Protein AF-A0A7J5XL29-F1 (afdb_monomer_lite)

Radius of gyration: 59.13 Å; chains: 1; bounding box: 117×26×161 Å

Organism: Dissostichus mawsoni (NCBI:txid36200)

pLDDT: mean 88.19, std 14.46, range [49.06, 98.5]

Foldseek 3Di:
DDPPVVVVVVVVVVVVVVVVVVVVVVVVVVVVVVVVVVVVVVVVVVVVVVVCVVVVVVVVVVVVVVVVVVVVVVVVVVVVVVVVVVVVVVVVVVVVVVVVVVVVVVVVCVVCVPPDDDPDDDPCPCVPPPPVVVVVVCCVVVPDD

Sequence (145 aa):
MPPILQKAVQASESEAKATSKSSVDASLLKAFREIVKEVIQEENNGLRAEIKQAICPLRIALDECHDKLRSHEEGLNSFDARLQAMETRYANLNSDYKKLQEKTDDLENRGRRCNLRIIVVPEGLEKGNPTQFIAGLLHDVLGGS

Secondary structure (DSSP, 8-state):
--SHHHHHHHHHHHHHHHHHHHHHHHHHHHHHHHHHHHHHHHHHHHHHHHHHHHHHHHHHHHHHHHHHHHHHHHHHHHHHHHHHHHHHHHHHHHHHHHHHHHHHHHHHHHHHTT------PPTTTTTT-HHHHHHHHHHHHHT--

InterPro domains:
  IPR004244 Transposase, L1 [PTHR11505] (20-134)

Structure (mmCIF, N/CA/C/O backbone):
data_AF-A0A7J5XL29-F1
#
_entry.id   AF-A0A7J5XL29-F1
#
loop_
_atom_site.group_PDB
_atom_site.id
_atom_site.type_symbol
_atom_site.label_atom_id
_atom_site.label_alt_id
_atom_site.label_comp_id
_atom_site.label_asym_id
_atom_site.label_entity_id
_atom_site.label_seq_id
_atom_site.pdbx_PDB_ins_code
_atom_site.Cartn_x
_atom_site.Cartn_y
_atom_site.Cartn_z
_atom_site.occupancy
_atom_site.B_iso_or_equiv
_atom_site.auth_seq_id
_atom_site.auth_comp_id
_atom_site.auth_asym_id
_atom_site.auth_atom_id
_atom_site.pdbx_PDB_model_num
ATOM 1 N N . MET A 1 1 ? 67.082 -9.480 -102.302 1.00 49.06 1 MET A N 1
ATOM 2 C CA . MET A 1 1 ? 67.099 -8.646 -101.074 1.00 49.06 1 MET A CA 1
ATOM 3 C C . MET A 1 1 ? 65.912 -9.037 -100.196 1.00 49.06 1 MET A C 1
ATOM 5 O O . MET A 1 1 ? 64.904 -9.428 -100.769 1.00 49.06 1 MET A O 1
ATOM 9 N N . PRO A 1 2 ? 66.050 -9.086 -98.858 1.00 51.19 2 PRO A N 1
ATOM 10 C CA . PRO A 1 2 ? 65.581 -10.246 -98.096 1.00 51.19 2 PRO A CA 1
ATOM 11 C C . PRO A 1 2 ? 64.252 -10.045 -97.324 1.00 51.19 2 PRO A C 1
ATOM 13 O O . PRO A 1 2 ? 64.064 -9.001 -96.707 1.00 51.19 2 PRO A O 1
ATOM 16 N N . PRO A 1 3 ? 63.390 -11.080 -97.240 1.00 57.09 3 PRO A N 1
ATOM 17 C CA . PRO A 1 3 ? 62.137 -11.093 -96.463 1.00 57.09 3 PRO A CA 1
ATOM 18 C C . PRO A 1 3 ? 62.302 -11.419 -94.957 1.00 57.09 3 PRO A C 1
ATOM 20 O O . PRO A 1 3 ? 61.319 -11.507 -94.225 1.00 57.09 3 PRO A O 1
ATOM 23 N N . ILE A 1 4 ? 63.533 -11.612 -94.469 1.00 58.41 4 ILE A N 1
ATOM 24 C CA . ILE A 1 4 ? 63.817 -12.070 -93.091 1.00 58.41 4 ILE A CA 1
ATOM 25 C C . ILE A 1 4 ? 63.731 -10.919 -92.075 1.00 58.41 4 ILE A C 1
ATOM 27 O O . ILE A 1 4 ? 63.244 -11.108 -90.962 1.00 58.41 4 ILE A O 1
ATOM 31 N N . LEU A 1 5 ? 64.132 -9.707 -92.472 1.00 57.72 5 LEU A N 1
ATOM 32 C CA . LEU A 1 5 ? 64.112 -8.535 -91.588 1.00 57.72 5 LEU A CA 1
ATOM 33 C C . LEU A 1 5 ? 62.685 -8.063 -91.270 1.00 57.72 5 LEU A C 1
ATOM 35 O O . LEU A 1 5 ? 62.422 -7.600 -90.167 1.00 57.72 5 LEU A O 1
ATOM 39 N N . GLN A 1 6 ? 61.736 -8.253 -92.188 1.00 57.94 6 GLN A N 1
ATOM 40 C CA . GLN A 1 6 ? 60.349 -7.822 -91.994 1.00 57.94 6 GLN A CA 1
ATOM 41 C C . GLN A 1 6 ? 59.579 -8.733 -91.019 1.00 57.94 6 GLN A C 1
ATOM 43 O O . GLN A 1 6 ? 58.716 -8.263 -90.281 1.00 57.94 6 GLN A O 1
ATOM 48 N N . LYS A 1 7 ? 59.943 -10.022 -90.946 1.00 58.47 7 LYS A N 1
ATOM 49 C CA . LYS A 1 7 ? 59.321 -11.000 -90.038 1.00 58.47 7 LYS A CA 1
ATOM 50 C C . LYS A 1 7 ? 59.784 -10.834 -88.583 1.00 58.47 7 LYS A C 1
ATOM 52 O O . LYS A 1 7 ? 58.994 -11.047 -87.669 1.00 58.47 7 LYS A O 1
ATOM 57 N N . ALA A 1 8 ? 61.033 -10.412 -88.369 1.00 59.97 8 ALA A N 1
ATOM 58 C CA . ALA A 1 8 ? 61.586 -10.151 -87.037 1.00 59.97 8 ALA A CA 1
ATOM 59 C C . ALA A 1 8 ? 61.003 -8.878 -86.395 1.00 59.97 8 ALA A C 1
ATOM 61 O O . ALA A 1 8 ? 60.669 -8.883 -85.213 1.00 59.97 8 ALA A O 1
ATOM 62 N N . VAL A 1 9 ? 60.802 -7.817 -87.187 1.00 60.12 9 VAL A N 1
ATOM 63 C CA . VAL A 1 9 ? 60.168 -6.573 -86.718 1.00 60.12 9 VAL A CA 1
ATOM 64 C C . VAL A 1 9 ? 58.706 -6.821 -86.334 1.00 60.12 9 VAL A C 1
ATOM 66 O O . VAL A 1 9 ? 58.301 -6.462 -85.232 1.00 60.12 9 VAL A O 1
ATOM 69 N N . GLN A 1 10 ? 57.945 -7.551 -87.158 1.00 59.25 10 GLN A N 1
ATOM 70 C CA . GLN A 1 10 ? 56.554 -7.905 -86.842 1.00 59.25 10 GLN A CA 1
ATOM 71 C C . GLN A 1 10 ? 56.421 -8.819 -85.611 1.00 59.25 10 GLN A C 1
ATOM 73 O O . GLN A 1 10 ? 55.479 -8.658 -84.835 1.00 59.25 10 GLN A O 1
ATOM 78 N N . ALA A 1 11 ? 57.364 -9.744 -85.392 1.00 59.16 11 ALA A N 1
ATOM 79 C CA . ALA A 1 11 ? 57.395 -10.572 -84.186 1.00 59.16 11 ALA A CA 1
ATOM 80 C C . ALA A 1 11 ? 57.648 -9.723 -82.925 1.00 59.16 11 ALA A C 1
ATOM 82 O O . ALA A 1 11 ? 56.879 -9.816 -81.968 1.00 59.16 11 ALA A O 1
ATOM 83 N N . SER A 1 12 ? 58.631 -8.816 -82.963 1.00 60.28 12 SER A N 1
ATOM 84 C CA . SER A 1 12 ? 58.939 -7.915 -81.840 1.00 60.28 12 SER A CA 1
ATOM 85 C C . SER A 1 12 ? 57.818 -6.911 -81.529 1.00 60.28 12 SER A C 1
ATOM 87 O O . SER A 1 12 ? 57.519 -6.658 -80.363 1.00 60.28 12 SER A O 1
ATOM 89 N N . GLU A 1 13 ? 57.123 -6.395 -82.549 1.00 57.28 13 GLU A N 1
ATOM 90 C CA . GLU A 1 13 ? 55.942 -5.542 -82.370 1.00 57.28 13 GLU A CA 1
ATOM 91 C C . GLU A 1 13 ? 54.757 -6.326 -81.796 1.00 57.28 13 GLU A C 1
ATOM 93 O O . GLU A 1 13 ? 54.011 -5.796 -80.974 1.00 57.28 13 GLU A O 1
ATOM 98 N N . SER A 1 14 ? 54.587 -7.597 -82.178 1.00 57.69 14 SER A N 1
ATOM 99 C CA . SER A 1 14 ? 53.533 -8.456 -81.632 1.00 57.69 14 SER A CA 1
ATOM 100 C C . SER A 1 14 ? 53.776 -8.828 -80.165 1.00 57.69 14 SER A C 1
ATOM 102 O O . SER A 1 14 ? 52.833 -8.797 -79.376 1.00 57.69 14 SER A O 1
ATOM 104 N N . GLU A 1 15 ? 55.028 -9.069 -79.765 1.00 56.94 15 GLU A N 1
ATOM 105 C CA . GLU A 1 15 ? 55.419 -9.338 -78.375 1.00 56.94 15 GLU A CA 1
ATOM 106 C C . GLU A 1 15 ? 55.343 -8.077 -77.502 1.00 56.94 15 GLU A C 1
ATOM 108 O O . GLU A 1 15 ? 54.776 -8.123 -76.411 1.00 56.94 15 GLU A O 1
ATOM 113 N N . ALA A 1 16 ? 55.795 -6.914 -77.984 1.00 58.53 16 ALA A N 1
ATOM 114 C CA . ALA A 1 16 ? 55.645 -5.635 -77.278 1.00 58.53 16 ALA A CA 1
ATOM 115 C C . ALA A 1 16 ? 54.168 -5.200 -77.146 1.00 58.53 16 ALA A C 1
ATOM 117 O O . ALA A 1 16 ? 53.747 -4.653 -76.120 1.00 58.53 16 ALA A O 1
ATOM 118 N N . LYS A 1 17 ? 53.337 -5.497 -78.151 1.00 55.69 17 LYS A N 1
ATOM 119 C CA . LYS A 1 17 ? 51.888 -5.259 -78.119 1.00 55.69 17 LYS A CA 1
ATOM 120 C C . LYS A 1 17 ? 51.152 -6.270 -77.235 1.00 55.69 17 LYS A C 1
ATOM 122 O O . LYS A 1 17 ? 50.177 -5.895 -76.599 1.00 55.69 17 LYS A O 1
ATOM 127 N N . ALA A 1 18 ? 51.619 -7.515 -77.131 1.00 58.41 18 ALA A N 1
ATOM 128 C CA . ALA A 1 18 ? 51.064 -8.516 -76.214 1.00 58.41 18 ALA A CA 1
ATOM 129 C C . ALA A 1 18 ? 51.441 -8.238 -74.747 1.00 58.41 18 ALA A C 1
ATOM 131 O O . ALA A 1 18 ? 50.595 -8.357 -73.864 1.00 58.41 18 ALA A O 1
ATOM 132 N N . THR A 1 19 ? 52.675 -7.793 -74.498 1.00 58.81 19 THR A N 1
ATOM 133 C CA . THR A 1 19 ? 53.192 -7.467 -73.156 1.00 58.81 19 THR A CA 1
ATOM 134 C C . THR A 1 19 ? 52.616 -6.153 -72.617 1.00 58.81 19 THR A C 1
ATOM 136 O O . THR A 1 19 ? 52.335 -6.038 -71.426 1.00 58.81 19 THR A O 1
ATOM 139 N N . SER A 1 20 ? 52.364 -5.163 -73.483 1.00 58.97 20 SER A N 1
ATOM 140 C CA . SER A 1 20 ? 51.640 -3.942 -73.092 1.00 58.97 20 SER A CA 1
ATOM 141 C C . SER A 1 20 ? 50.143 -4.188 -72.884 1.00 58.97 20 SER A C 1
ATOM 143 O O . SER A 1 20 ? 49.545 -3.602 -71.989 1.00 58.97 20 SER A O 1
ATOM 145 N N . LYS A 1 21 ? 49.525 -5.098 -73.646 1.00 60.34 21 LYS A N 1
ATOM 146 C CA . LYS A 1 21 ? 48.103 -5.438 -73.492 1.00 60.34 21 LYS A CA 1
ATOM 147 C C . LYS A 1 21 ? 47.826 -6.287 -72.243 1.00 60.34 21 LYS A C 1
ATOM 149 O O . LYS A 1 21 ? 46.811 -6.058 -71.599 1.00 60.34 21 LYS A O 1
ATOM 154 N N . SER A 1 22 ? 48.728 -7.194 -71.853 1.00 64.44 22 SER A N 1
ATOM 155 C CA . SER A 1 22 ? 48.605 -7.976 -70.609 1.00 64.44 22 SER A CA 1
ATOM 156 C C . SER A 1 22 ? 48.893 -7.160 -69.341 1.00 64.44 22 SER A C 1
ATOM 158 O O . SER A 1 22 ? 48.260 -7.386 -68.310 1.00 64.44 22 SER A O 1
ATOM 160 N N . SER A 1 23 ? 49.800 -6.175 -69.402 1.00 66.62 23 SER A N 1
ATOM 161 C CA . SER A 1 23 ? 50.071 -5.283 -68.265 1.00 66.62 23 SER A CA 1
ATOM 162 C C . SER A 1 23 ? 48.935 -4.284 -68.022 1.00 66.62 23 SER A C 1
ATOM 164 O O . SER A 1 23 ? 48.606 -3.996 -66.869 1.00 66.62 23 SER A O 1
ATOM 166 N N . VAL A 1 24 ? 48.283 -3.812 -69.090 1.00 72.62 24 VAL A N 1
ATOM 167 C CA . VAL A 1 24 ? 47.071 -2.985 -69.007 1.00 72.62 24 VAL A CA 1
ATOM 168 C C . VAL A 1 24 ? 45.914 -3.777 -68.393 1.00 72.62 24 VAL A C 1
ATOM 170 O O . VAL A 1 24 ? 45.216 -3.243 -67.535 1.00 72.62 24 VAL A O 1
ATOM 173 N N . ASP A 1 25 ? 45.762 -5.058 -68.739 1.00 79.69 25 ASP A N 1
ATOM 174 C CA . ASP A 1 25 ? 44.723 -5.938 -68.183 1.00 79.69 25 ASP A CA 1
ATOM 175 C C . ASP A 1 25 ? 44.949 -6.224 -66.683 1.00 79.69 25 ASP A C 1
ATOM 177 O O . ASP A 1 25 ? 44.034 -6.134 -65.864 1.00 79.69 25 ASP A O 1
ATOM 181 N N . ALA A 1 26 ? 46.205 -6.449 -66.276 1.00 84.19 26 ALA A N 1
ATOM 182 C CA . ALA A 1 26 ? 46.575 -6.602 -64.867 1.00 84.19 26 ALA A CA 1
ATOM 183 C C . ALA A 1 26 ? 46.371 -5.311 -64.049 1.00 84.19 26 ALA A C 1
ATOM 185 O O . ALA A 1 26 ? 45.931 -5.362 -62.897 1.00 84.19 26 ALA A O 1
ATOM 186 N N . SER A 1 27 ? 46.670 -4.149 -64.639 1.00 86.12 27 SER A N 1
ATOM 187 C CA . SER A 1 27 ? 46.444 -2.841 -64.014 1.00 86.12 27 SER A CA 1
ATOM 188 C C . SER A 1 27 ? 44.949 -2.542 -63.856 1.00 86.12 27 SER A C 1
ATOM 190 O O . SER A 1 27 ? 44.515 -2.100 -62.792 1.00 86.12 27 SER A O 1
ATOM 192 N N . LEU A 1 28 ? 44.142 -2.876 -64.868 1.00 88.69 28 LEU A N 1
ATOM 193 C CA . LEU A 1 28 ? 42.688 -2.733 -64.838 1.00 88.69 28 LEU A CA 1
ATOM 194 C C . LEU A 1 28 ? 42.045 -3.633 -63.774 1.00 88.69 28 LEU A C 1
ATOM 196 O O . LEU A 1 28 ? 41.220 -3.166 -62.991 1.00 88.69 28 LEU A O 1
ATOM 200 N N . LEU A 1 29 ? 42.469 -4.898 -63.676 1.00 89.25 29 LEU A N 1
ATOM 201 C CA . LEU A 1 29 ? 42.014 -5.821 -62.629 1.00 89.25 29 LEU A CA 1
ATOM 202 C C . LEU A 1 29 ? 42.402 -5.350 -61.223 1.00 89.25 29 LEU A C 1
ATOM 204 O O . LEU A 1 29 ? 41.642 -5.534 -60.269 1.00 89.25 29 LEU A O 1
ATOM 208 N N . LYS A 1 30 ? 43.579 -4.733 -61.076 1.00 91.19 30 LYS A N 1
ATOM 209 C CA . LYS A 1 30 ? 44.008 -4.136 -59.809 1.00 91.19 30 LYS A CA 1
ATOM 210 C C . LYS A 1 30 ? 43.149 -2.923 -59.446 1.00 91.19 30 LYS A C 1
ATOM 212 O O . LYS A 1 30 ? 42.701 -2.842 -58.308 1.00 91.19 30 LYS A O 1
ATOM 217 N N . ALA A 1 31 ? 42.871 -2.034 -60.397 1.00 92.06 31 ALA A N 1
ATOM 218 C CA . ALA A 1 31 ? 41.994 -0.884 -60.183 1.00 92.06 31 ALA A CA 1
ATOM 219 C C . ALA A 1 31 ? 40.565 -1.319 -59.815 1.00 92.06 31 ALA A C 1
ATOM 221 O O . ALA A 1 31 ? 40.002 -0.817 -58.849 1.00 92.06 31 ALA A O 1
ATOM 222 N N . PHE A 1 32 ? 40.015 -2.318 -60.514 1.00 93.56 32 PHE A N 1
ATOM 223 C CA . PHE A 1 32 ? 38.701 -2.880 -60.198 1.00 93.56 32 PHE A CA 1
ATOM 224 C C . PHE A 1 32 ? 38.654 -3.484 -58.788 1.00 93.56 32 PHE A C 1
ATOM 226 O O . PHE A 1 32 ? 37.703 -3.251 -58.048 1.00 93.56 32 PHE A O 1
ATOM 233 N N . ARG A 1 33 ? 39.701 -4.214 -58.378 1.00 94.94 33 ARG A N 1
ATOM 234 C CA . ARG A 1 33 ? 39.819 -4.757 -57.017 1.00 94.94 33 ARG A CA 1
ATOM 235 C C . ARG A 1 33 ? 39.799 -3.660 -55.954 1.00 94.94 33 ARG A C 1
ATOM 237 O O . ARG A 1 33 ? 39.129 -3.840 -54.941 1.00 94.94 33 ARG A O 1
ATOM 244 N N . GLU A 1 34 ? 40.541 -2.574 -56.160 1.00 94.69 34 GLU A N 1
ATOM 245 C CA . GLU A 1 34 ? 40.568 -1.464 -55.200 1.00 94.69 34 GLU A CA 1
ATOM 246 C C . GLU A 1 34 ? 39.210 -0.759 -55.127 1.00 94.69 34 GLU A C 1
ATOM 248 O O . GLU A 1 34 ? 38.711 -0.564 -54.026 1.00 94.69 34 GLU A O 1
ATOM 253 N N . ILE A 1 35 ? 38.551 -0.509 -56.264 1.00 95.81 35 ILE A N 1
ATOM 254 C CA . ILE A 1 35 ? 37.198 0.077 -56.298 1.00 95.81 35 ILE A CA 1
ATOM 255 C C . ILE A 1 35 ? 36.194 -0.813 -55.557 1.00 95.81 35 ILE A C 1
ATOM 257 O O . ILE A 1 35 ? 35.446 -0.336 -54.712 1.00 95.81 35 ILE A O 1
ATOM 261 N N . VAL A 1 36 ? 36.186 -2.124 -55.823 1.00 96.19 36 VAL A N 1
ATOM 262 C CA . VAL A 1 36 ? 35.281 -3.061 -55.133 1.00 96.19 36 VAL A CA 1
ATOM 263 C C . VAL A 1 36 ? 35.547 -3.074 -53.629 1.00 96.19 36 VAL A C 1
ATOM 265 O O . VAL A 1 36 ? 34.612 -3.111 -52.832 1.00 96.19 36 VAL A O 1
ATOM 268 N N . LYS A 1 37 ? 36.818 -3.034 -53.222 1.00 96.44 37 LYS A N 1
ATOM 269 C CA . LYS A 1 37 ? 37.198 -2.986 -51.810 1.00 96.44 37 LYS A CA 1
ATOM 270 C C . LYS A 1 37 ? 36.741 -1.686 -51.147 1.00 96.44 37 LYS A C 1
ATOM 272 O O . LYS A 1 37 ? 36.254 -1.746 -50.022 1.00 96.44 37 LYS A O 1
ATOM 277 N N . GLU A 1 38 ? 36.886 -0.557 -51.829 1.00 96.44 38 GLU A N 1
ATOM 278 C CA . GLU A 1 38 ? 36.456 0.758 -51.354 1.00 96.44 38 GLU A CA 1
ATOM 279 C C . GLU A 1 38 ? 34.935 0.811 -51.181 1.00 96.44 38 GLU A C 1
ATOM 281 O O . GLU A 1 38 ? 34.468 1.093 -50.081 1.00 96.44 38 GLU A O 1
ATOM 286 N N . VAL A 1 39 ? 34.170 0.384 -52.192 1.00 96.62 39 VAL A N 1
ATOM 287 C CA . VAL A 1 39 ? 32.699 0.319 -52.127 1.00 96.62 39 VAL A CA 1
ATOM 288 C C . VAL A 1 39 ? 32.231 -0.595 -50.991 1.00 96.62 39 VAL A C 1
ATOM 290 O O . VAL A 1 39 ? 31.376 -0.216 -50.198 1.00 96.62 39 VAL A O 1
ATOM 293 N N . ILE A 1 40 ? 32.821 -1.787 -50.841 1.00 96.62 40 ILE A N 1
ATOM 294 C CA . ILE A 1 40 ? 32.473 -2.698 -49.738 1.00 96.62 40 ILE A CA 1
ATOM 295 C C . ILE A 1 40 ? 32.791 -2.064 -48.377 1.00 96.62 40 ILE A C 1
ATOM 297 O O . ILE A 1 40 ? 32.057 -2.278 -47.411 1.00 96.62 40 ILE A O 1
ATOM 301 N N . GLN A 1 41 ? 33.896 -1.327 -48.252 1.00 96.62 41 GLN A N 1
ATOM 302 C CA . GLN A 1 41 ? 34.247 -0.651 -47.002 1.00 96.62 41 GLN A CA 1
ATOM 303 C C . GLN A 1 41 ? 33.287 0.495 -46.687 1.00 96.62 41 GLN A C 1
ATOM 305 O O . GLN A 1 41 ? 32.881 0.628 -45.532 1.00 96.62 41 GLN A O 1
ATOM 310 N N . GLU A 1 42 ? 32.909 1.281 -47.689 1.00 96.75 42 GLU A N 1
ATOM 311 C CA . GLU A 1 42 ? 31.955 2.377 -47.558 1.00 96.75 42 GLU A CA 1
ATOM 312 C C . GLU A 1 42 ? 30.580 1.863 -47.118 1.00 96.75 42 GLU A C 1
ATOM 314 O O . GLU A 1 42 ? 30.091 2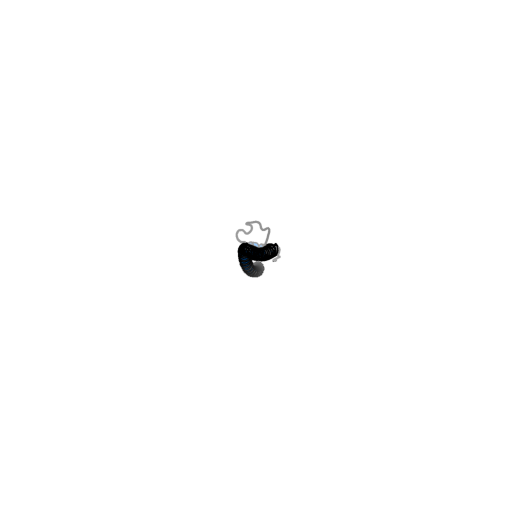.270 -46.064 1.00 96.75 42 GLU A O 1
ATOM 319 N N . GLU A 1 43 ? 30.031 0.871 -47.822 1.00 96.75 43 GLU A N 1
ATOM 320 C CA . GLU A 1 43 ? 28.749 0.236 -47.488 1.00 96.75 43 GLU A CA 1
ATOM 321 C C . GLU A 1 43 ? 28.764 -0.382 -46.081 1.00 96.75 43 GLU A C 1
ATOM 323 O O . GLU A 1 43 ? 27.860 -0.160 -45.276 1.00 96.75 43 GLU A O 1
ATOM 328 N N . ASN A 1 44 ? 29.830 -1.105 -45.711 1.00 97.06 44 ASN A N 1
ATOM 329 C CA . ASN A 1 44 ? 29.951 -1.668 -44.361 1.00 97.06 44 ASN A CA 1
ATOM 330 C C . ASN A 1 44 ? 30.008 -0.589 -43.272 1.00 97.06 44 ASN A C 1
ATOM 332 O O . ASN A 1 44 ? 29.483 -0.788 -42.173 1.00 97.06 44 ASN A O 1
ATOM 336 N N . ASN A 1 45 ? 30.674 0.533 -43.539 1.00 96.69 45 ASN A N 1
ATOM 337 C CA . ASN A 1 45 ? 30.726 1.653 -42.606 1.00 96.69 45 ASN A CA 1
ATOM 338 C C . ASN A 1 45 ? 29.365 2.355 -42.502 1.00 96.69 45 ASN A C 1
ATOM 340 O O . ASN A 1 45 ? 28.960 2.681 -41.384 1.00 96.69 45 ASN A O 1
ATOM 344 N N . GLY A 1 46 ? 28.648 2.507 -43.619 1.00 97.50 46 GLY A N 1
ATOM 345 C CA . GLY A 1 46 ? 27.275 3.012 -43.670 1.00 97.50 46 GLY A CA 1
ATOM 346 C C . GLY A 1 46 ? 26.322 2.152 -42.842 1.00 97.50 46 GLY A C 1
ATOM 347 O O . GLY A 1 46 ? 25.730 2.639 -41.880 1.00 97.50 46 GLY A O 1
ATOM 348 N N . LEU A 1 47 ? 26.290 0.841 -43.097 1.00 96.75 47 LEU A N 1
ATOM 349 C CA . LEU A 1 47 ? 25.477 -0.113 -42.333 1.00 96.75 47 LEU A CA 1
ATOM 350 C C . LEU A 1 47 ? 25.802 -0.081 -40.833 1.00 96.75 47 LEU A C 1
ATOM 352 O O . LEU A 1 47 ? 24.908 -0.092 -39.989 1.00 96.75 47 LEU A O 1
ATOM 356 N N . ARG A 1 48 ? 27.087 -0.004 -40.464 1.00 96.75 48 ARG A N 1
ATOM 357 C CA . ARG A 1 48 ? 27.495 0.126 -39.054 1.00 96.75 48 ARG A CA 1
ATOM 358 C C . ARG A 1 48 ? 27.006 1.429 -38.428 1.00 96.75 48 ARG A C 1
ATOM 360 O O . ARG A 1 48 ? 26.681 1.429 -37.240 1.00 96.75 48 ARG A O 1
ATOM 367 N N . ALA A 1 49 ? 27.003 2.526 -39.179 1.00 96.69 49 ALA A N 1
ATOM 368 C CA . ALA A 1 49 ? 26.509 3.811 -38.706 1.00 96.69 49 ALA A CA 1
ATOM 369 C C . ALA A 1 49 ? 24.990 3.770 -38.496 1.00 96.69 49 ALA A C 1
ATOM 371 O O . ALA A 1 49 ? 24.532 4.138 -37.416 1.00 96.69 49 ALA A O 1
ATOM 372 N N . GLU A 1 50 ? 24.234 3.230 -39.453 1.00 96.75 50 GLU A N 1
ATOM 373 C CA . GLU A 1 50 ? 22.779 3.061 -39.350 1.00 96.75 50 GLU A CA 1
ATOM 374 C C . GLU A 1 50 ? 22.386 2.154 -38.181 1.00 96.75 50 GLU A C 1
ATOM 376 O O . GLU A 1 50 ? 21.527 2.509 -37.374 1.00 96.75 50 GLU A O 1
ATOM 381 N N . ILE A 1 51 ? 23.072 1.018 -38.011 1.00 97.12 51 ILE A N 1
ATOM 382 C CA . ILE A 1 51 ? 22.844 0.110 -36.879 1.00 97.12 51 ILE A CA 1
ATOM 383 C C . ILE A 1 51 ? 23.084 0.835 -35.551 1.00 97.12 51 ILE A C 1
ATOM 385 O O . ILE A 1 51 ? 22.276 0.724 -34.630 1.00 97.12 51 ILE A O 1
ATOM 389 N N . LYS A 1 52 ? 24.172 1.606 -35.430 1.00 96.00 52 LYS A N 1
ATOM 390 C CA . LYS A 1 52 ? 24.431 2.402 -34.220 1.00 96.00 52 LYS A CA 1
ATOM 391 C C . LYS A 1 52 ? 23.349 3.455 -34.003 1.00 96.00 52 LYS A C 1
ATOM 393 O O . LYS A 1 52 ? 22.887 3.614 -32.876 1.00 96.00 52 LYS A O 1
ATOM 398 N N . GLN A 1 53 ? 22.931 4.137 -35.065 1.00 96.56 53 GLN A N 1
ATOM 399 C CA . GLN A 1 53 ? 21.878 5.143 -35.013 1.00 96.56 53 GLN A CA 1
ATOM 400 C C . GLN A 1 53 ? 20.541 4.545 -34.560 1.00 96.56 53 GLN A C 1
ATOM 402 O O . GLN A 1 53 ? 19.830 5.194 -33.800 1.00 96.56 53 GLN A O 1
ATOM 407 N N . ALA A 1 54 ? 20.229 3.308 -34.953 1.00 96.56 54 ALA A N 1
ATOM 408 C CA . ALA A 1 54 ? 19.034 2.592 -34.515 1.00 96.56 54 ALA A CA 1
ATOM 409 C C . ALA A 1 54 ? 19.145 2.040 -33.078 1.00 96.56 54 ALA A C 1
ATOM 411 O O . ALA A 1 54 ? 18.172 2.071 -32.328 1.00 96.56 54 ALA A O 1
ATOM 412 N N . ILE A 1 55 ? 20.322 1.559 -32.658 1.00 97.38 55 ILE A N 1
ATOM 413 C CA . ILE A 1 55 ? 20.534 0.972 -31.321 1.00 97.38 55 ILE A CA 1
ATOM 414 C C . ILE A 1 55 ? 20.586 2.037 -30.219 1.00 97.38 55 ILE A C 1
ATOM 416 O O . ILE A 1 55 ? 20.078 1.802 -29.124 1.00 97.38 55 ILE A O 1
ATOM 420 N N . CYS A 1 56 ? 21.187 3.201 -30.479 1.00 96.25 56 CYS A N 1
ATOM 421 C CA . CYS A 1 56 ? 21.302 4.280 -29.493 1.00 96.25 56 CYS A CA 1
ATOM 422 C C . CYS A 1 56 ? 19.962 4.671 -28.831 1.00 96.25 56 CYS A C 1
ATOM 424 O O . CYS A 1 56 ? 19.900 4.638 -27.602 1.00 96.25 56 CYS A O 1
ATOM 426 N N . PRO A 1 57 ? 18.885 4.998 -29.572 1.00 96.44 57 PRO A N 1
ATOM 427 C CA . PRO A 1 57 ? 17.607 5.362 -28.963 1.00 96.44 57 PRO A CA 1
ATOM 428 C C . PRO A 1 57 ? 16.958 4.196 -28.212 1.00 96.44 57 PRO A C 1
ATOM 430 O O . PRO A 1 57 ? 16.360 4.419 -27.164 1.00 96.44 57 PRO A O 1
ATOM 433 N N . LEU A 1 58 ? 17.114 2.953 -28.686 1.00 97.31 58 LEU A N 1
ATOM 434 C CA . LEU A 1 58 ? 16.614 1.771 -27.974 1.00 97.31 58 LEU A CA 1
ATOM 435 C C . LEU A 1 58 ? 17.306 1.591 -26.622 1.00 97.31 58 LEU A C 1
ATOM 437 O O . LEU A 1 58 ? 16.651 1.270 -25.635 1.00 97.31 58 LEU A O 1
ATOM 441 N N . ARG A 1 59 ? 18.620 1.826 -26.567 1.00 97.50 59 ARG A N 1
ATOM 442 C CA . ARG A 1 59 ? 19.381 1.772 -25.319 1.00 97.50 59 ARG A CA 1
ATOM 443 C C . ARG A 1 59 ? 18.929 2.849 -24.338 1.00 97.50 59 ARG A C 1
ATOM 445 O O . ARG A 1 59 ? 18.693 2.531 -23.183 1.00 97.50 59 ARG A O 1
ATOM 452 N N . ILE A 1 60 ? 18.751 4.081 -24.813 1.00 97.31 60 ILE A N 1
ATOM 453 C CA . ILE A 1 60 ? 18.246 5.185 -23.986 1.00 97.31 60 ILE A CA 1
ATOM 454 C C . ILE A 1 60 ? 16.858 4.840 -23.434 1.00 97.31 60 ILE A C 1
ATOM 456 O O . ILE A 1 60 ? 16.635 4.940 -22.234 1.00 97.31 60 ILE A O 1
ATOM 460 N N . ALA A 1 61 ? 15.948 4.358 -24.285 1.00 97.62 61 ALA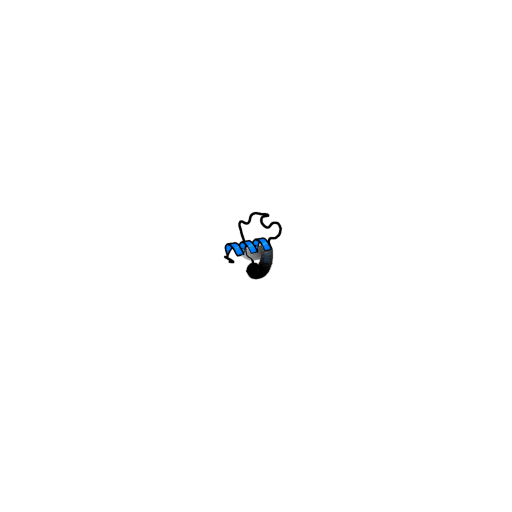 A N 1
ATOM 461 C CA . ALA A 1 61 ? 14.607 3.965 -23.859 1.00 97.62 61 ALA A CA 1
ATOM 462 C C . ALA A 1 61 ? 14.624 2.811 -22.839 1.00 97.62 61 ALA A C 1
ATOM 464 O O . ALA A 1 61 ? 13.798 2.780 -21.927 1.00 97.62 61 ALA A O 1
ATOM 465 N N . LEU A 1 62 ? 15.561 1.868 -22.975 1.00 98.06 62 LEU A N 1
ATOM 466 C CA . LEU A 1 62 ? 15.747 0.781 -22.016 1.00 98.06 62 LEU A CA 1
ATOM 467 C C . LEU A 1 62 ? 16.260 1.297 -20.668 1.00 98.06 62 LEU A C 1
ATOM 469 O O . LEU A 1 62 ? 15.717 0.910 -19.635 1.00 98.06 62 LEU A O 1
ATOM 473 N N . ASP A 1 63 ? 17.253 2.186 -20.679 1.00 98.06 63 ASP A N 1
ATOM 474 C CA . ASP A 1 63 ? 17.803 2.800 -19.467 1.00 98.06 63 ASP A CA 1
ATOM 475 C C . ASP A 1 63 ? 16.716 3.622 -18.739 1.00 98.06 63 ASP A C 1
ATOM 477 O O . ASP A 1 63 ? 16.507 3.455 -17.537 1.00 98.06 63 ASP A O 1
ATOM 481 N N . GLU A 1 64 ? 15.917 4.405 -19.473 1.00 98.25 64 GLU A N 1
ATOM 482 C CA . GLU A 1 64 ? 14.764 5.129 -18.918 1.00 98.25 64 GLU A CA 1
ATOM 483 C C . GLU A 1 64 ? 13.698 4.194 -18.328 1.00 98.25 64 GLU A C 1
ATOM 485 O O . GLU A 1 64 ? 13.087 4.501 -17.301 1.00 98.25 64 GLU A O 1
ATOM 490 N N . CYS A 1 65 ? 13.434 3.063 -18.986 1.00 98.00 65 CYS A N 1
ATOM 491 C CA . CYS A 1 65 ? 12.493 2.060 -18.494 1.00 98.00 65 CYS A CA 1
ATOM 492 C C . CYS A 1 65 ? 12.999 1.428 -17.191 1.00 98.00 65 CYS A C 1
ATOM 494 O O . CYS A 1 65 ? 12.235 1.295 -16.236 1.00 98.00 65 CYS A O 1
ATOM 496 N N . HIS A 1 66 ? 14.291 1.101 -17.126 1.00 98.19 66 HIS A N 1
ATOM 497 C CA . HIS A 1 66 ? 14.936 0.589 -15.919 1.00 98.19 66 HIS A CA 1
ATOM 498 C C . HIS A 1 66 ? 14.851 1.576 -14.752 1.00 98.19 66 HIS A C 1
ATOM 500 O O . HIS A 1 66 ? 14.517 1.170 -13.640 1.00 98.19 66 HIS A O 1
ATOM 506 N N . ASP A 1 67 ? 15.101 2.864 -14.987 1.00 98.25 67 ASP A N 1
ATOM 507 C CA . ASP A 1 67 ? 15.018 3.871 -13.928 1.00 98.25 67 ASP A CA 1
ATOM 508 C C . ASP A 1 67 ? 13.576 4.081 -13.441 1.00 98.25 67 ASP A C 1
ATOM 510 O O . ASP A 1 67 ? 13.334 4.170 -12.234 1.00 98.25 67 ASP A O 1
ATOM 514 N N . LYS A 1 68 ? 12.592 4.078 -14.353 1.00 98.12 68 LYS A N 1
ATOM 515 C CA . LYS A 1 68 ? 11.166 4.103 -13.982 1.00 98.12 68 LYS A CA 1
ATOM 516 C C . LYS A 1 68 ? 10.779 2.877 -13.163 1.00 98.12 68 LYS A C 1
ATOM 518 O O . LYS A 1 68 ? 10.084 3.019 -12.160 1.00 98.12 68 LYS A O 1
ATOM 523 N N . LEU A 1 69 ? 11.230 1.690 -13.566 1.00 98.25 69 LEU A N 1
ATOM 524 C CA . LEU A 1 69 ? 10.949 0.451 -12.846 1.00 98.25 69 LEU A CA 1
ATOM 525 C C . LEU A 1 69 ? 11.529 0.496 -11.430 1.00 98.25 69 LEU A C 1
ATOM 527 O O . LEU A 1 69 ? 10.793 0.248 -10.480 1.00 98.25 69 LEU A O 1
ATOM 531 N N . ARG A 1 70 ? 12.789 0.920 -11.276 1.00 98.38 70 ARG A N 1
ATOM 532 C CA . ARG A 1 70 ? 13.415 1.095 -9.958 1.00 98.38 70 ARG A CA 1
ATOM 533 C C . ARG A 1 70 ? 12.620 2.066 -9.082 1.00 98.38 70 ARG A C 1
ATOM 535 O O . ARG A 1 70 ? 12.337 1.764 -7.927 1.00 98.38 70 ARG A O 1
ATOM 542 N N . SER A 1 71 ? 12.204 3.206 -9.635 1.00 98.12 71 SER A N 1
ATOM 543 C CA . SER A 1 71 ? 11.388 4.181 -8.902 1.00 98.12 71 SER A CA 1
ATOM 544 C C . SER A 1 71 ? 10.034 3.600 -8.473 1.00 98.12 71 SER A C 1
ATOM 546 O O . SER A 1 71 ? 9.578 3.847 -7.354 1.00 98.12 71 SER A O 1
ATOM 548 N N . HIS A 1 72 ? 9.399 2.793 -9.327 1.00 98.06 72 HIS A N 1
ATOM 549 C CA . HIS A 1 72 ? 8.166 2.093 -8.979 1.00 98.06 72 HIS A CA 1
ATOM 550 C C . HIS A 1 72 ? 8.376 1.045 -7.883 1.00 98.06 72 HIS A C 1
ATOM 552 O O . HIS A 1 72 ? 7.563 0.982 -6.964 1.00 98.06 72 HIS A O 1
ATOM 558 N N . GLU A 1 73 ? 9.451 0.261 -7.937 1.00 98.06 73 GLU A N 1
ATOM 559 C CA . GLU A 1 73 ? 9.798 -0.722 -6.903 1.00 98.06 73 GLU A CA 1
ATOM 560 C C . GLU A 1 73 ? 10.034 -0.050 -5.543 1.00 98.06 73 GLU A C 1
ATOM 562 O O . GLU A 1 73 ? 9.481 -0.475 -4.529 1.00 98.06 73 GLU A O 1
ATOM 567 N N . GLU A 1 74 ? 10.785 1.053 -5.513 1.00 98.00 74 GLU A N 1
ATOM 568 C CA . GLU A 1 74 ? 10.998 1.856 -4.304 1.00 98.00 74 GLU A CA 1
ATOM 569 C C . GLU A 1 74 ? 9.681 2.436 -3.764 1.00 98.00 74 GLU A C 1
ATOM 571 O O . GLU A 1 74 ? 9.410 2.379 -2.559 1.00 98.00 74 GLU A O 1
ATOM 576 N N . GLY A 1 75 ? 8.828 2.949 -4.656 1.00 98.25 75 GLY A N 1
ATOM 577 C CA . GLY A 1 75 ? 7.506 3.465 -4.307 1.00 98.25 75 GLY A CA 1
ATOM 578 C C . GLY A 1 75 ? 6.579 2.390 -3.735 1.00 98.25 75 GLY A C 1
ATOM 579 O O . GLY A 1 75 ? 5.895 2.639 -2.740 1.00 98.25 75 GLY A O 1
ATOM 580 N N . LEU A 1 76 ? 6.587 1.188 -4.316 1.00 98.25 76 LEU A N 1
ATOM 581 C CA . LEU A 1 76 ? 5.815 0.041 -3.837 1.00 98.25 76 LEU A CA 1
ATOM 582 C C . LEU A 1 76 ? 6.301 -0.426 -2.466 1.00 98.25 76 LEU A C 1
ATOM 584 O O . LEU A 1 76 ? 5.479 -0.599 -1.573 1.00 98.25 76 LEU A O 1
ATOM 588 N N . ASN A 1 77 ? 7.615 -0.533 -2.257 1.00 98.06 77 ASN A N 1
ATOM 589 C CA . ASN A 1 77 ? 8.183 -0.887 -0.953 1.00 98.06 77 ASN A CA 1
ATOM 590 C C . ASN A 1 77 ? 7.811 0.140 0.129 1.00 98.06 77 ASN A C 1
ATOM 592 O O . ASN A 1 77 ? 7.471 -0.219 1.257 1.00 98.06 77 ASN A O 1
ATOM 596 N N . SER A 1 78 ? 7.829 1.432 -0.212 1.00 98.12 78 SER A N 1
ATOM 597 C CA . SER A 1 78 ? 7.382 2.490 0.699 1.00 98.12 78 SER A CA 1
ATOM 598 C C . SER A 1 78 ? 5.888 2.381 1.021 1.00 98.12 78 SER A C 1
ATOM 600 O O . SER A 1 78 ? 5.481 2.563 2.173 1.00 98.12 78 SER A O 1
ATOM 602 N N . PHE A 1 79 ? 5.061 2.085 0.016 1.00 98.06 79 PHE A N 1
ATOM 603 C CA . PHE A 1 79 ? 3.627 1.895 0.198 1.00 98.06 79 PHE A CA 1
ATOM 604 C C . PHE A 1 79 ? 3.322 0.682 1.081 1.00 98.06 79 PHE A C 1
ATOM 606 O O . PHE A 1 79 ? 2.526 0.810 2.009 1.00 98.06 79 PHE A O 1
ATOM 613 N N . ASP A 1 80 ? 3.999 -0.441 0.854 1.00 98.25 80 ASP A N 1
ATOM 614 C CA . ASP A 1 80 ? 3.851 -1.669 1.636 1.00 98.25 80 ASP A CA 1
ATOM 615 C C . ASP A 1 80 ? 4.211 -1.448 3.114 1.00 98.25 80 ASP A C 1
ATOM 617 O O . ASP A 1 80 ? 3.412 -1.723 4.009 1.00 98.25 80 ASP A O 1
ATOM 621 N N . ALA A 1 81 ? 5.344 -0.791 3.387 1.00 98.00 81 ALA A N 1
ATOM 622 C CA . ALA A 1 81 ? 5.739 -0.435 4.752 1.00 98.00 81 ALA A CA 1
ATOM 623 C C . ALA A 1 81 ? 4.704 0.470 5.451 1.00 98.00 81 ALA A C 1
ATOM 625 O O . ALA A 1 81 ? 4.405 0.311 6.640 1.00 98.00 81 ALA A O 1
ATOM 626 N N . ARG A 1 82 ? 4.123 1.430 4.718 1.00 98.12 82 ARG A N 1
ATOM 627 C CA . ARG A 1 82 ? 3.059 2.300 5.243 1.00 98.12 82 ARG A CA 1
ATOM 628 C C . ARG A 1 82 ? 1.765 1.532 5.495 1.00 98.12 82 ARG A C 1
ATOM 630 O O . ARG A 1 82 ? 1.092 1.825 6.484 1.00 98.12 82 ARG A O 1
ATOM 637 N N . LEU A 1 83 ? 1.420 0.587 4.624 1.00 98.44 83 LEU A N 1
ATOM 638 C CA . LEU A 1 83 ? 0.242 -0.258 4.769 1.00 98.44 83 LEU A CA 1
ATOM 639 C C . LEU A 1 83 ? 0.372 -1.143 6.011 1.00 98.44 83 LEU A C 1
ATOM 641 O O . LEU A 1 83 ? -0.497 -1.093 6.876 1.00 98.44 83 LEU A O 1
ATOM 645 N N . GLN A 1 84 ? 1.510 -1.814 6.185 1.00 98.38 84 GLN A N 1
ATOM 646 C CA . GLN A 1 84 ? 1.792 -2.631 7.366 1.00 98.38 84 GLN A CA 1
ATOM 647 C C . GLN A 1 84 ? 1.721 -1.816 8.672 1.00 98.38 84 GLN A C 1
ATOM 649 O O . GLN A 1 84 ? 1.154 -2.254 9.681 1.00 98.38 84 GLN A O 1
ATOM 654 N N . ALA A 1 85 ? 2.257 -0.590 8.667 1.00 98.19 85 ALA A N 1
ATOM 655 C CA . ALA A 1 85 ? 2.156 0.314 9.810 1.00 98.19 85 ALA A CA 1
ATOM 656 C C . ALA A 1 85 ? 0.701 0.731 10.099 1.00 98.19 85 ALA A C 1
ATOM 658 O O . ALA A 1 85 ? 0.309 0.849 11.264 1.00 98.19 85 ALA A O 1
ATOM 659 N N . MET A 1 86 ? -0.103 0.954 9.057 1.00 98.31 86 MET A N 1
ATOM 660 C CA . MET A 1 86 ? -1.522 1.295 9.173 1.00 98.31 86 MET A CA 1
ATOM 661 C C . MET A 1 86 ? -2.332 0.122 9.731 1.00 98.31 86 MET A C 1
ATOM 663 O O . MET A 1 86 ? -3.070 0.311 10.698 1.00 98.31 86 MET A O 1
ATOM 667 N N . GLU A 1 87 ? -2.132 -1.087 9.210 1.00 98.44 87 GLU A N 1
ATOM 668 C CA . GLU A 1 87 ? -2.781 -2.310 9.691 1.00 98.44 87 GLU A CA 1
ATOM 669 C C . GLU A 1 87 ? -2.469 -2.569 11.166 1.00 98.44 87 GLU A C 1
ATOM 671 O O . GLU A 1 87 ? -3.371 -2.829 11.963 1.00 98.44 87 GLU A O 1
ATOM 676 N N . THR A 1 88 ? -1.206 -2.395 11.564 1.00 98.31 88 THR A N 1
ATOM 677 C CA . THR A 1 88 ? -0.786 -2.532 12.966 1.00 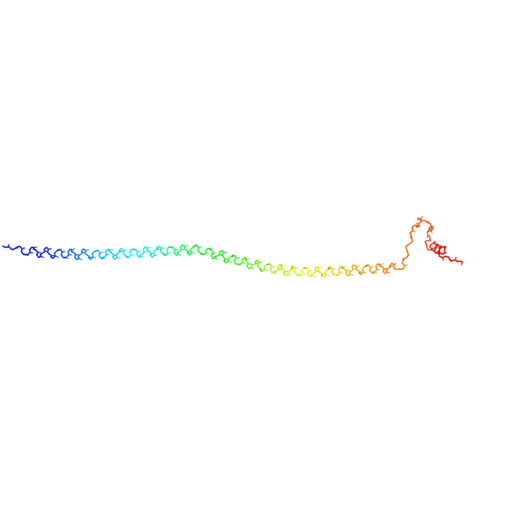98.31 88 THR A CA 1
ATOM 678 C C . THR A 1 88 ? -1.487 -1.509 13.863 1.00 98.31 88 THR A C 1
ATOM 680 O O . THR A 1 88 ? -1.997 -1.848 14.932 1.00 98.31 88 THR A O 1
ATOM 683 N N . ARG A 1 89 ? -1.559 -0.242 13.430 1.00 98.12 89 ARG A N 1
ATOM 684 C CA . ARG A 1 89 ? -2.278 0.808 14.170 1.00 98.12 89 ARG A CA 1
ATOM 685 C C . ARG A 1 89 ? -3.765 0.501 14.282 1.00 98.12 89 ARG A C 1
ATOM 687 O O . ARG A 1 89 ? -4.334 0.702 15.351 1.00 98.12 89 ARG A O 1
ATOM 694 N N . TYR A 1 90 ? -4.378 0.005 13.213 1.00 98.44 90 TYR A N 1
ATOM 695 C CA . TYR A 1 90 ? -5.783 -0.377 13.210 1.00 98.44 90 TYR A CA 1
ATOM 696 C C . TYR A 1 90 ? -6.052 -1.545 14.165 1.00 98.44 90 TYR A C 1
ATOM 698 O O . TYR A 1 90 ? -6.985 -1.478 14.962 1.00 98.44 90 TYR A O 1
ATOM 706 N N . ALA A 1 91 ? -5.205 -2.577 14.155 1.00 98.31 91 ALA A N 1
ATOM 707 C CA . ALA A 1 91 ? -5.316 -3.709 15.071 1.00 98.31 91 ALA A CA 1
ATOM 708 C C . ALA A 1 91 ? -5.225 -3.266 16.542 1.00 98.31 91 ALA A C 1
ATOM 710 O O . ALA A 1 91 ? -6.049 -3.677 17.365 1.00 98.31 91 ALA A O 1
ATOM 711 N N . ASN A 1 92 ? -4.281 -2.375 16.858 1.00 98.19 92 ASN A N 1
ATOM 712 C CA . ASN A 1 92 ? -4.137 -1.802 18.197 1.00 98.19 92 ASN A CA 1
ATOM 713 C C . ASN A 1 92 ? -5.366 -0.977 18.592 1.00 98.19 92 ASN A C 1
ATOM 715 O O . ASN A 1 92 ? -5.934 -1.194 19.660 1.00 98.19 92 ASN A O 1
ATOM 719 N N . LEU A 1 93 ? -5.826 -0.091 17.705 1.00 98.38 93 LEU A N 1
ATOM 720 C CA . LEU A 1 93 ? -6.995 0.748 17.958 1.00 98.38 93 LEU A CA 1
ATOM 721 C C . LEU A 1 93 ? -8.258 -0.090 18.182 1.00 98.38 93 LEU A C 1
ATOM 723 O O . LEU A 1 93 ? -9.033 0.195 19.088 1.00 98.38 93 LEU A O 1
ATOM 727 N N . ASN A 1 94 ? -8.449 -1.148 17.396 1.00 98.38 94 ASN A N 1
ATOM 728 C CA . ASN A 1 94 ? -9.572 -2.065 17.551 1.00 98.38 94 ASN A CA 1
ATOM 729 C C . ASN A 1 94 ? -9.504 -2.840 18.880 1.00 98.38 94 ASN A C 1
ATOM 731 O O . ASN A 1 94 ? -10.526 -3.047 19.531 1.00 98.38 94 ASN A O 1
ATOM 735 N N . SER A 1 95 ? -8.305 -3.248 19.305 1.00 98.25 95 SER A N 1
ATOM 736 C CA . SER A 1 95 ? -8.089 -3.873 20.616 1.00 98.25 95 SER A CA 1
ATOM 737 C C . SER A 1 95 ? -8.453 -2.921 21.756 1.00 98.25 95 SER A C 1
ATOM 739 O O . SER A 1 95 ? -9.196 -3.290 22.665 1.00 98.25 95 SER A O 1
ATOM 741 N N . ASP A 1 96 ? -7.990 -1.675 21.690 1.00 98.31 96 ASP A N 1
ATOM 742 C CA . ASP A 1 96 ? -8.262 -0.680 22.727 1.00 98.31 96 ASP A CA 1
ATOM 743 C C . ASP A 1 96 ? -9.730 -0.251 22.749 1.00 98.31 96 ASP A C 1
ATOM 745 O O . ASP A 1 96 ? -10.302 -0.089 23.827 1.00 98.31 96 ASP A O 1
ATOM 749 N N . TYR A 1 97 ? -10.369 -0.158 21.581 1.00 98.50 97 TYR A N 1
ATOM 750 C CA . TYR A 1 97 ? -11.806 0.068 21.471 1.00 98.50 97 TYR A CA 1
ATOM 751 C C . TYR A 1 97 ? -12.600 -1.019 22.204 1.00 98.50 97 TYR A C 1
ATOM 753 O O . TYR A 1 97 ? -13.449 -0.695 23.033 1.00 98.50 97 TYR A O 1
ATOM 761 N N . LYS A 1 98 ? -12.279 -2.300 21.975 1.00 98.38 98 LYS A N 1
ATOM 762 C CA . LYS A 1 98 ? -12.940 -3.419 22.665 1.00 98.38 98 LYS A CA 1
ATOM 763 C C . LYS A 1 98 ? -12.748 -3.361 24.178 1.00 98.38 98 LYS A C 1
ATOM 765 O O . LYS A 1 98 ? -13.723 -3.465 24.913 1.00 98.38 98 LYS A O 1
ATOM 770 N N . LYS A 1 99 ? -11.523 -3.110 24.653 1.00 98.31 99 LYS A N 1
ATOM 771 C CA . LYS A 1 99 ? -11.256 -2.947 26.095 1.00 98.31 99 LYS A CA 1
ATOM 772 C C . LYS A 1 99 ? -12.064 -1.801 26.698 1.00 98.31 99 LYS A C 1
ATOM 774 O O . LYS A 1 99 ? -12.542 -1.903 27.825 1.00 98.31 99 LYS A O 1
ATOM 779 N N . LEU A 1 100 ? -12.189 -0.686 25.976 1.00 98.38 100 LEU A N 1
ATOM 780 C CA . LEU A 1 100 ? -12.941 0.469 26.454 1.00 98.38 100 LEU A CA 1
ATOM 781 C C . LEU A 1 100 ? -14.444 0.177 26.496 1.00 98.38 100 LEU A C 1
ATOM 783 O O . LEU A 1 100 ? -15.110 0.577 27.452 1.00 98.38 100 LEU A O 1
ATOM 787 N N . GLN A 1 101 ? -14.953 -0.548 25.501 1.00 98.44 101 GLN A N 1
ATOM 788 C CA . GLN A 1 101 ? -16.333 -1.016 25.460 1.00 98.44 101 GLN A CA 1
ATOM 789 C C . GLN A 1 101 ? -16.632 -1.931 26.654 1.00 98.44 101 GLN A C 1
ATOM 791 O O . GLN A 1 101 ? -17.512 -1.618 27.448 1.00 98.44 101 GLN A O 1
ATOM 796 N N . GLU A 1 102 ? -15.821 -2.969 26.871 1.00 98.19 102 GLU A N 1
ATOM 797 C CA . GLU A 1 102 ? -15.956 -3.879 28.020 1.00 98.19 102 GLU A CA 1
ATOM 798 C C . GLU A 1 102 ? -15.886 -3.139 29.363 1.00 98.19 102 GLU A C 1
ATOM 800 O O . GLU A 1 102 ? -16.664 -3.406 30.279 1.00 98.19 102 GLU A O 1
ATOM 805 N N . LYS A 1 103 ? -14.975 -2.166 29.490 1.00 98.06 103 LYS A N 1
ATOM 806 C CA . LYS A 1 103 ? -14.868 -1.336 30.695 1.00 98.06 103 LYS A CA 1
ATOM 807 C C . LYS A 1 103 ? -16.116 -0.485 30.915 1.00 98.06 103 LYS A C 1
ATOM 809 O O . LYS A 1 103 ? -16.519 -0.287 32.060 1.00 98.06 103 LYS A O 1
ATOM 814 N N . THR A 1 104 ? -16.696 0.047 29.845 1.00 97.88 104 THR A N 1
ATOM 815 C CA . THR A 1 104 ? -17.913 0.864 29.923 1.00 97.88 104 THR A CA 1
ATOM 816 C C . THR A 1 104 ? -19.083 0.006 30.382 1.00 97.88 104 THR A C 1
ATOM 818 O O . THR A 1 104 ? -19.760 0.382 31.337 1.00 97.88 104 THR A O 1
ATOM 821 N N . ASP A 1 105 ? -19.229 -1.186 29.806 1.00 97.50 105 ASP A N 1
ATOM 822 C CA . ASP A 1 105 ? -20.256 -2.152 30.193 1.00 97.50 105 ASP A CA 1
ATOM 823 C C . ASP A 1 105 ? -20.092 -2.595 31.660 1.00 97.50 105 ASP A C 1
ATOM 825 O O . ASP A 1 105 ? -21.065 -2.628 32.414 1.00 97.50 105 ASP A O 1
ATOM 829 N N . ASP A 1 106 ? -18.870 -2.894 32.124 1.00 97.75 106 ASP A N 1
ATOM 830 C CA . ASP A 1 106 ? -18.622 -3.247 33.534 1.00 97.75 106 ASP A CA 1
ATOM 831 C C . ASP A 1 106 ? -18.961 -2.090 34.484 1.00 97.75 106 ASP A C 1
ATOM 833 O O . ASP A 1 106 ? -19.581 -2.311 35.528 1.00 97.75 106 ASP A O 1
ATOM 837 N N . LEU A 1 107 ? -18.601 -0.851 34.133 1.00 97.12 107 LEU A N 1
ATOM 838 C CA . LEU A 1 107 ? -18.914 0.329 34.943 1.00 97.12 107 LEU A CA 1
ATOM 839 C C . LEU A 1 107 ? -20.416 0.613 34.993 1.00 97.12 107 LEU A C 1
ATOM 841 O O . LEU A 1 107 ? -20.943 0.907 36.067 1.00 97.12 107 LEU A O 1
ATOM 845 N N . GLU A 1 108 ? -21.113 0.496 33.866 1.00 96.38 108 GLU A N 1
ATOM 846 C CA . GLU A 1 108 ? -22.561 0.674 33.794 1.00 96.38 108 GLU A CA 1
ATOM 847 C C . GLU A 1 108 ? -23.284 -0.392 34.624 1.00 96.38 108 GLU A C 1
ATOM 849 O O . GLU A 1 108 ? -24.148 -0.069 35.447 1.00 96.38 108 GLU A O 1
ATOM 854 N N . ASN A 1 109 ? -22.864 -1.652 34.491 1.00 95.56 109 ASN A N 1
ATOM 855 C CA . ASN A 1 109 ? -23.390 -2.752 35.288 1.00 95.56 109 ASN A CA 1
ATOM 856 C C . ASN A 1 109 ? -23.124 -2.529 36.780 1.00 95.56 109 ASN A C 1
ATOM 858 O O . ASN A 1 109 ? -24.052 -2.636 37.577 1.00 95.56 109 ASN A O 1
ATOM 862 N N . ARG A 1 110 ? -21.894 -2.156 37.169 1.00 95.56 110 ARG A N 1
ATOM 863 C CA . ARG A 1 110 ? -21.511 -1.809 38.554 1.00 95.56 110 ARG A CA 1
ATOM 864 C C . ARG A 1 110 ? -22.364 -0.702 39.140 1.00 95.56 110 ARG A C 1
ATOM 866 O O . ARG A 1 110 ? -22.871 -0.866 40.247 1.00 95.56 110 ARG A O 1
ATOM 873 N N . GLY A 1 111 ? -22.522 0.393 38.401 1.00 94.31 111 GLY A N 1
ATOM 874 C CA . GLY A 1 111 ? -23.291 1.554 38.837 1.00 94.31 111 GLY A CA 1
ATOM 875 C C . GLY A 1 111 ? -24.770 1.239 39.047 1.00 94.31 111 GLY A C 1
ATOM 876 O O . GLY A 1 111 ? -25.411 1.857 39.890 1.00 94.31 111 GLY A O 1
ATOM 877 N N . ARG A 1 112 ? -25.307 0.246 38.328 1.00 95.31 112 ARG A N 1
ATOM 878 C CA . ARG A 1 112 ? -26.708 -0.178 38.442 1.00 95.31 112 ARG A CA 1
ATOM 879 C C . ARG A 1 112 ? -26.941 -1.389 39.343 1.00 95.31 112 ARG A C 1
ATOM 881 O O . ARG A 1 112 ? -28.101 -1.727 39.549 1.00 95.31 112 ARG A O 1
ATOM 888 N N . ARG A 1 113 ? -25.906 -2.024 39.914 1.00 94.88 113 ARG A N 1
ATOM 889 C CA . ARG A 1 113 ? -26.059 -3.259 40.723 1.00 94.88 113 ARG A CA 1
ATOM 890 C C . ARG A 1 113 ? -27.063 -3.133 41.863 1.00 94.88 113 ARG A C 1
ATOM 892 O O . ARG A 1 113 ? -27.737 -4.105 42.177 1.00 94.88 113 ARG A O 1
ATOM 899 N N . CYS A 1 114 ? -27.135 -1.962 42.486 1.00 91.69 114 CYS A N 1
ATOM 900 C CA . CYS A 1 114 ? -28.032 -1.711 43.613 1.00 91.69 114 CYS A CA 1
ATOM 901 C C . CYS A 1 114 ? -29.327 -1.003 43.195 1.00 91.69 114 CYS A C 1
ATOM 903 O O . CYS A 1 114 ? -30.139 -0.663 44.052 1.00 91.69 114 CYS A O 1
ATOM 905 N N . ASN A 1 115 ? -29.525 -0.756 41.899 1.00 93.06 115 ASN A N 1
ATOM 906 C CA . ASN A 1 115 ? -30.711 -0.072 41.411 1.00 93.06 115 ASN A CA 1
ATOM 907 C C . ASN A 1 115 ? -31.824 -1.095 41.191 1.00 93.06 115 ASN A C 1
ATOM 909 O O . ASN A 1 115 ? -31.663 -2.063 40.450 1.00 93.06 115 ASN A O 1
ATOM 913 N N . LEU A 1 116 ? -32.980 -0.841 41.795 1.00 89.00 116 LEU A N 1
ATOM 914 C CA . LEU A 1 116 ? -34.209 -1.570 41.511 1.00 89.00 116 LEU A CA 1
ATOM 915 C C . LEU A 1 116 ? -34.999 -0.822 40.438 1.00 89.00 116 LEU A C 1
ATOM 917 O O . LEU A 1 116 ? -35.098 0.404 40.466 1.00 89.00 116 LEU A O 1
ATOM 921 N N . ARG A 1 117 ? -35.574 -1.565 39.490 1.00 90.69 117 ARG A N 1
ATOM 922 C CA . ARG A 1 117 ? -36.435 -1.013 38.443 1.00 90.69 117 ARG A CA 1
ATOM 923 C C . ARG A 1 117 ? -37.837 -1.588 38.600 1.00 90.69 117 ARG A C 1
ATOM 925 O O . ARG A 1 117 ? -38.065 -2.753 38.294 1.00 90.69 117 ARG A O 1
ATOM 932 N N . ILE A 1 118 ? -38.757 -0.758 39.079 1.00 88.56 118 ILE A N 1
ATOM 933 C CA . ILE A 1 118 ? -40.175 -1.096 39.234 1.00 88.56 118 ILE A CA 1
ATOM 934 C C . ILE A 1 118 ? -40.894 -0.608 37.974 1.00 88.56 118 ILE A C 1
ATOM 936 O O . ILE A 1 118 ? -40.727 0.537 37.560 1.00 88.56 118 ILE A O 1
ATOM 940 N N . ILE A 1 119 ? -41.624 -1.502 37.313 1.00 89.69 119 ILE A N 1
ATOM 941 C CA . ILE A 1 119 ? -42.295 -1.248 36.030 1.00 89.69 119 ILE A CA 1
ATOM 942 C C . ILE A 1 119 ? -43.808 -1.270 36.284 1.00 89.69 119 ILE A C 1
ATOM 944 O O . ILE A 1 119 ? -44.258 -1.950 37.199 1.00 89.69 119 ILE A O 1
ATOM 948 N N . VAL A 1 120 ? -44.591 -0.564 35.460 1.00 88.12 120 VAL A N 1
ATOM 949 C CA . VAL A 1 120 ? -46.067 -0.505 35.558 1.00 88.12 120 VAL A CA 1
ATOM 950 C C . VAL A 1 120 ? -46.556 0.269 36.797 1.00 88.12 120 VAL A C 1
ATOM 952 O O . VAL A 1 120 ? -47.560 -0.074 37.411 1.00 88.12 120 VAL A O 1
ATOM 955 N N . VAL A 1 121 ? -45.861 1.351 37.163 1.00 85.75 121 VAL A N 1
ATOM 956 C CA . VAL A 1 121 ? -46.359 2.325 38.150 1.00 85.75 121 VAL A CA 1
ATOM 957 C C . VAL A 1 121 ? -47.081 3.450 37.398 1.00 85.75 121 VAL A C 1
ATOM 959 O O . VAL A 1 121 ? -46.456 4.082 36.544 1.00 85.75 121 VAL A O 1
ATOM 962 N N . PRO A 1 122 ? -48.376 3.704 37.662 1.00 87.44 122 PRO A N 1
ATOM 963 C CA . PRO A 1 122 ? -49.088 4.838 37.080 1.00 87.44 122 PRO A CA 1
ATOM 964 C C . PRO A 1 122 ? -48.470 6.177 37.499 1.00 87.44 122 PRO A C 1
ATOM 966 O O . PRO A 1 122 ? -48.141 6.379 38.670 1.00 87.44 122 PRO A O 1
ATOM 969 N N . GLU A 1 123 ? -48.355 7.110 36.556 1.00 88.25 123 GLU A N 1
ATOM 970 C CA . GLU A 1 123 ? -47.800 8.440 36.819 1.00 88.25 123 GLU A CA 1
ATOM 971 C C . GLU A 1 123 ? -48.624 9.206 37.869 1.00 88.25 123 GLU A C 1
ATOM 973 O O . GLU A 1 123 ? -49.855 9.182 37.870 1.00 88.25 123 GLU A O 1
ATOM 978 N N . GLY A 1 124 ? -47.938 9.899 38.784 1.00 84.00 124 GLY A N 1
ATOM 979 C CA . GLY A 1 124 ? -48.566 10.760 39.794 1.00 84.00 124 GLY A CA 1
ATOM 980 C C . GLY A 1 124 ? -49.105 10.049 41.042 1.00 84.00 124 GLY A C 1
ATOM 981 O O . GLY A 1 124 ? -49.514 10.726 41.988 1.00 84.00 124 GLY A O 1
ATOM 982 N N . LEU A 1 125 ? -49.054 8.713 41.107 1.00 84.12 125 LEU A N 1
ATOM 983 C CA . LEU A 1 125 ? -49.523 7.940 42.268 1.00 84.12 125 LEU A CA 1
ATOM 984 C C . LEU A 1 125 ? -48.752 8.273 43.561 1.00 84.12 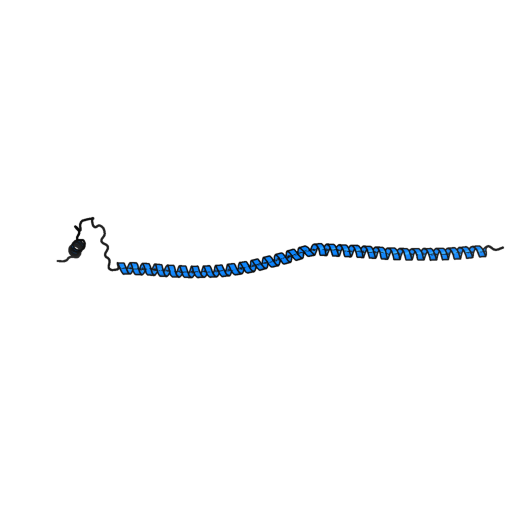125 LEU A C 1
ATOM 986 O O . LEU A 1 125 ? -49.302 8.236 44.660 1.00 84.12 125 LEU A O 1
ATOM 990 N N . GLU A 1 126 ? -47.495 8.675 43.403 1.00 86.69 126 GLU A N 1
ATOM 991 C CA . GLU A 1 126 ? -46.554 9.041 44.464 1.00 86.69 126 GLU A CA 1
ATOM 992 C C . GLU A 1 126 ? -46.910 10.358 45.176 1.00 86.69 126 GLU A C 1
ATOM 994 O O . GLU A 1 126 ? -46.349 10.657 46.229 1.00 86.69 126 GLU A O 1
ATOM 999 N N . LYS A 1 127 ? -47.810 11.177 44.602 1.00 87.31 127 LYS A N 1
ATOM 1000 C CA . LYS A 1 127 ? -48.235 12.490 45.136 1.00 87.31 127 LYS A CA 1
ATOM 1001 C C . LYS A 1 127 ? -47.068 13.407 45.546 1.00 87.31 127 LYS A C 1
ATOM 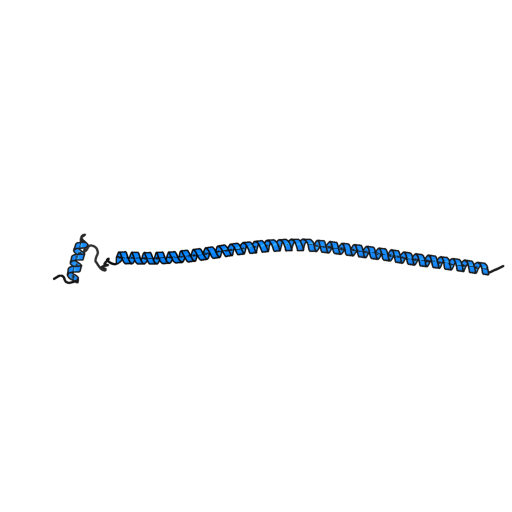1003 O O . LYS A 1 127 ? -47.174 14.171 46.502 1.00 87.31 127 LYS A O 1
ATOM 1008 N N . GLY A 1 128 ? -45.950 13.328 44.821 1.00 88.38 128 GLY A N 1
ATOM 1009 C CA . GLY A 1 128 ? -44.744 14.123 45.072 1.00 88.38 128 GLY A CA 1
ATOM 1010 C C . GLY A 1 128 ? -43.805 13.573 46.154 1.00 88.38 128 GLY A C 1
ATOM 1011 O O . GLY A 1 128 ? -42.794 14.211 46.430 1.00 88.38 128 GLY A O 1
ATOM 1012 N N . ASN A 1 129 ? -44.092 12.405 46.743 1.00 90.88 129 ASN A N 1
ATOM 1013 C CA . ASN A 1 129 ? -43.205 11.737 47.700 1.00 90.88 129 ASN A CA 1
ATOM 1014 C C . ASN A 1 129 ? -42.898 10.277 47.289 1.00 90.88 129 ASN A C 1
ATOM 1016 O O . ASN A 1 129 ? -43.419 9.333 47.896 1.00 90.88 129 ASN A O 1
ATOM 1020 N N . PRO A 1 130 ? -42.036 10.075 46.272 1.00 89.94 130 PRO A N 1
ATOM 1021 C CA . PRO A 1 130 ? -41.655 8.750 45.773 1.00 89.94 130 PRO A CA 1
ATOM 1022 C C . PRO A 1 130 ? -41.099 7.829 46.860 1.00 89.94 130 PRO A C 1
ATOM 1024 O O . PRO A 1 130 ? -41.448 6.655 46.912 1.00 89.94 130 PRO A O 1
ATOM 1027 N N . THR A 1 131 ? -40.262 8.344 47.764 1.00 91.69 131 THR A N 1
ATOM 1028 C CA . THR A 1 131 ? -39.611 7.528 48.800 1.00 91.69 131 THR A CA 1
ATOM 1029 C C . THR A 1 131 ? -40.629 6.878 49.731 1.00 91.69 131 THR A C 1
ATOM 1031 O O . THR A 1 131 ? -40.538 5.686 50.015 1.00 91.69 131 THR A O 1
ATOM 1034 N N . GLN A 1 132 ? -41.616 7.651 50.192 1.00 92.88 132 GLN A N 1
ATOM 1035 C CA . GLN A 1 132 ? -42.637 7.153 51.110 1.00 92.88 132 GLN A CA 1
ATOM 1036 C C . GLN A 1 132 ? -43.594 6.180 50.409 1.00 92.88 132 GLN A C 1
ATOM 1038 O O . GLN A 1 132 ? -43.962 5.160 50.991 1.00 92.88 132 GLN A O 1
ATOM 1043 N N . PHE A 1 133 ? -43.937 6.458 49.147 1.00 91.31 133 PHE A N 1
ATOM 1044 C CA . PHE A 1 133 ? -44.733 5.557 48.317 1.00 91.31 133 PHE A CA 1
ATOM 1045 C C . PHE A 1 133 ? -44.037 4.203 48.109 1.00 91.31 133 PHE A C 1
ATOM 1047 O O . PHE A 1 133 ? -44.638 3.165 48.373 1.00 91.31 133 PHE A O 1
ATOM 1054 N N . ILE A 1 134 ? -42.761 4.199 47.702 1.00 91.19 134 ILE A N 1
ATOM 1055 C CA . ILE A 1 134 ? -42.004 2.959 47.472 1.00 91.19 134 ILE A CA 1
ATOM 1056 C C . ILE A 1 134 ? -41.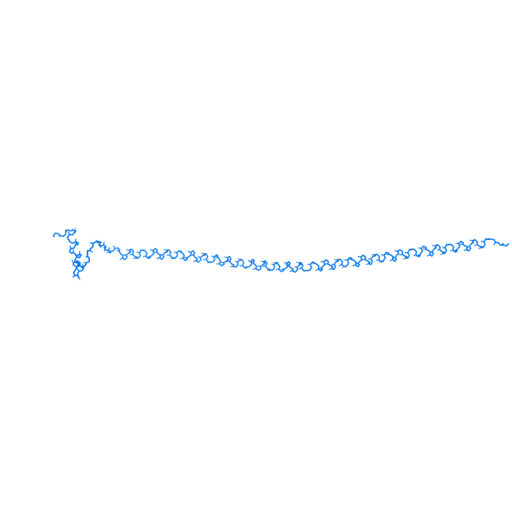791 2.178 48.774 1.00 91.19 134 ILE A C 1
ATOM 1058 O O . ILE A 1 134 ? -41.897 0.956 48.760 1.00 91.19 134 ILE A O 1
ATOM 1062 N N . ALA A 1 135 ? -41.542 2.847 49.904 1.00 91.25 135 ALA A N 1
ATOM 1063 C CA . ALA A 1 135 ? -41.423 2.174 51.198 1.00 91.25 135 ALA A CA 1
ATOM 1064 C C . ALA A 1 135 ? -42.720 1.444 51.594 1.00 91.25 135 ALA A C 1
ATOM 1066 O O . ALA A 1 135 ? -42.661 0.287 52.004 1.00 91.25 135 ALA A O 1
ATOM 1067 N N . GLY A 1 136 ? -43.878 2.094 51.417 1.00 90.88 136 GLY A N 1
ATOM 1068 C CA . GLY A 1 136 ? -45.188 1.472 51.637 1.00 90.88 136 GLY A CA 1
ATOM 1069 C C . GLY A 1 136 ? -45.448 0.314 50.674 1.00 90.88 136 GLY A C 1
ATOM 1070 O O . GLY A 1 136 ? -45.794 -0.778 51.105 1.00 90.88 136 GLY A O 1
ATOM 1071 N N . LEU A 1 137 ? -45.169 0.509 49.381 1.00 89.12 137 LEU A N 1
ATOM 1072 C CA . LEU A 1 137 ? -45.319 -0.538 48.368 1.00 89.12 137 LEU A CA 1
ATOM 1073 C C . LEU A 1 137 ? -44.479 -1.783 48.697 1.00 89.12 137 LEU A C 1
ATOM 1075 O O . LEU A 1 137 ? -44.968 -2.904 48.595 1.00 89.12 137 LEU A O 1
ATOM 1079 N N . LEU A 1 138 ? -43.218 -1.601 49.098 1.00 90.38 138 LEU A N 1
ATOM 1080 C CA . LEU A 1 138 ? -42.344 -2.711 49.482 1.00 90.38 138 LEU A CA 1
ATOM 1081 C C . LEU A 1 138 ? -42.831 -3.405 50.760 1.00 90.38 138 LEU A C 1
ATOM 1083 O O . LEU A 1 138 ? -42.770 -4.629 50.832 1.00 90.38 138 LEU A O 1
ATOM 1087 N N . HIS A 1 139 ? -43.329 -2.645 51.737 1.00 92.06 139 HIS A N 1
ATOM 1088 C CA . HIS A 1 139 ? -43.905 -3.180 52.970 1.00 92.06 139 HIS A CA 1
ATOM 1089 C C . HIS A 1 139 ? -45.139 -4.056 52.695 1.00 92.06 139 HIS A C 1
ATOM 1091 O O . HIS A 1 139 ? -45.226 -5.171 53.211 1.00 92.06 139 HIS A O 1
ATOM 1097 N N . ASP A 1 140 ? -46.039 -3.585 51.829 1.00 89.44 140 ASP A N 1
ATOM 1098 C CA . ASP A 1 140 ? -47.279 -4.280 51.472 1.00 89.44 140 ASP A CA 1
ATOM 1099 C C . ASP A 1 140 ? -47.017 -5.556 50.658 1.00 89.44 140 ASP A C 1
ATOM 1101 O O . ASP A 1 140 ? -47.676 -6.575 50.860 1.00 89.44 140 ASP A O 1
ATOM 1105 N N . VAL A 1 141 ? -46.041 -5.524 49.741 1.00 87.31 141 VAL A N 1
ATOM 1106 C CA . VAL A 1 141 ? -45.726 -6.662 48.858 1.00 87.31 141 VAL A CA 1
ATOM 1107 C C . VAL A 1 141 ? -44.879 -7.727 49.561 1.00 87.31 141 VAL A C 1
ATOM 1109 O O . VAL A 1 141 ? -45.076 -8.918 49.321 1.00 87.31 141 VAL A O 1
ATOM 1112 N N . LEU A 1 142 ? -43.915 -7.321 50.396 1.00 87.31 142 LEU A N 1
ATOM 1113 C CA . LEU A 1 142 ? -42.945 -8.232 51.019 1.00 87.31 142 LEU A CA 1
ATOM 1114 C C . LEU A 1 142 ? -43.331 -8.671 52.441 1.00 87.31 142 LEU A C 1
ATOM 1116 O O . LEU A 1 142 ? -42.642 -9.516 53.009 1.00 87.31 142 LEU A O 1
ATOM 1120 N N . GLY A 1 143 ? -44.433 -8.157 52.995 1.00 70.69 143 GLY A N 1
ATOM 1121 C CA . GLY A 1 143 ? -45.046 -8.682 54.216 1.00 70.69 143 GLY A CA 1
ATOM 1122 C C . GLY A 1 143 ? -44.427 -8.175 55.518 1.00 70.69 143 GLY A C 1
ATOM 1123 O O . GLY A 1 143 ? -44.040 -8.976 56.368 1.00 70.69 143 GLY A O 1
ATOM 1124 N N . GLY A 1 144 ? -44.372 -6.855 55.707 1.00 64.75 144 GLY A N 1
ATOM 1125 C CA . GLY A 1 144 ? -44.211 -6.291 57.049 1.00 64.75 144 GLY A CA 1
ATOM 1126 C C . GLY A 1 144 ? -45.512 -6.450 57.841 1.00 64.75 144 GLY A C 1
ATOM 1127 O O . GLY A 1 144 ? -46.498 -5.781 57.546 1.00 64.75 144 GLY A O 1
ATOM 1128 N N . SER A 1 145 ? -45.547 -7.388 58.790 1.00 53.66 145 SER A N 1
ATOM 1129 C CA . SER A 1 145 ? -46.629 -7.509 59.780 1.00 53.66 145 SER A CA 1
ATOM 1130 C C . SER A 1 145 ? -46.495 -6.469 60.882 1.00 53.66 145 SER A C 1
ATOM 1132 O O . SER A 1 145 ? -45.350 -6.353 61.382 1.00 53.66 145 SER A O 1
#